Protein AF-A0AA37W5P3-F1 (afdb_monomer)

InterPro domains:
  IPR013406 Conserved hypothetical protein CHP02574, addiction module [PF09720] (16-66)

Mean predicted aligned error: 11.71 Å

Foldseek 3Di:
DVVVVVVVVVVVLVVDDPVVNVVVVVVVVVVVPDPDPPVVVVVVVVVVVVVVVCVVVVNDDDDDPVRVVVVVVVVVVVD

Radius of gyration: 22.42 Å; Cα contacts (8 Å, |Δi|>4): 9; chains: 1; bounding box: 51×27×48 Å

Organism: NCBI:txid1473156

Sequence (79 aa):
MATEALDELHSQALTLSESDRAQLAHDLLKSLDIPADKDVSGEWDVEIERRIEQIDSDSASFLDRDTFRRQMEAKIKGK

pLDDT: mean 89.02, std 12.63, range [53.66, 98.5]

Solvent-accessible surface area (backbone atoms only — not comparable to full-atom values): 4732 Å² total; per-residue (Å²): 108,78,63,58,55,48,54,50,53,53,57,54,52,70,71,46,54,73,68,57,38,53,51,53,52,48,54,54,53,55,69,66,56,66,76,74,55,75,63,56,58,57,55,49,50,54,51,48,53,55,50,51,52,28,53,77,67,70,69,55,88,83,75,56,69,70,60,50,50,54,54,51,54,52,59,61,73,74,106

Secondary structure (DSSP, 8-state):
-HHHHHHHHHHHHHHS-HHHHHHHHHHHHHHH-----HHHHHHHHHHHHHHHHHHHTT-PPP--HHHHHHHHHHHHHT-

Structure (mmCIF, N/CA/C/O backbone):
data_AF-A0AA37W5P3-F1
#
_entry.id   AF-A0AA37W5P3-F1
#
loop_
_atom_site.group_PDB
_atom_site.id
_atom_site.type_symbol
_atom_site.label_atom_id
_atom_site.label_alt_id
_atom_site.label_comp_id
_atom_site.label_asym_id
_atom_site.label_entity_id
_atom_site.label_seq_id
_atom_site.pdbx_PDB_ins_code
_atom_site.Cartn_x
_atom_site.Cartn_y
_atom_site.Cartn_z
_atom_site.occupancy
_atom_site.B_iso_or_equiv
_atom_site.auth_seq_id
_atom_site.auth_comp_id
_atom_site.auth_asym_id
_atom_site.auth_atom_id
_atom_site.pdbx_PDB_model_num
ATOM 1 N N . MET A 1 1 ? -29.159 12.132 14.491 1.00 54.69 1 MET A N 1
ATOM 2 C CA . MET A 1 1 ? -29.410 11.208 13.361 1.00 54.69 1 MET A CA 1
ATOM 3 C C . MET A 1 1 ? -28.141 10.530 12.847 1.00 54.69 1 MET A C 1
ATOM 5 O O . MET A 1 1 ? 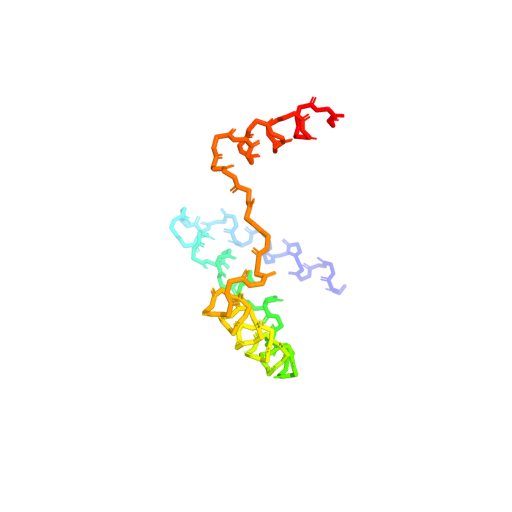-27.930 9.392 13.224 1.00 54.69 1 MET A O 1
ATOM 9 N N . ALA A 1 2 ? -27.275 11.166 12.038 1.00 61.84 2 ALA A N 1
ATOM 10 C CA . ALA A 1 2 ? -26.091 10.472 11.485 1.00 61.84 2 ALA A CA 1
ATOM 11 C C . ALA A 1 2 ? -25.038 10.088 12.547 1.00 61.84 2 ALA A C 1
ATOM 13 O O . ALA A 1 2 ? -24.388 9.057 12.429 1.00 61.84 2 ALA A O 1
ATOM 14 N N . THR A 1 3 ? -24.901 10.895 13.599 1.00 71.31 3 THR A N 1
ATOM 15 C CA . THR A 1 3 ? -23.974 10.650 14.714 1.00 71.31 3 THR A CA 1
ATOM 16 C C . THR A 1 3 ? -24.470 9.571 15.677 1.00 71.31 3 THR A C 1
ATOM 18 O O . THR A 1 3 ? -23.694 8.706 16.045 1.00 71.31 3 THR A O 1
ATOM 21 N N . GLU A 1 4 ? -25.766 9.541 16.006 1.00 87.06 4 GLU A N 1
ATOM 22 C CA . GLU A 1 4 ? -26.339 8.499 16.884 1.00 87.06 4 GLU A CA 1
ATOM 23 C C . GLU A 1 4 ? -26.225 7.100 16.269 1.00 87.06 4 GLU A C 1
ATOM 25 O O . GLU A 1 4 ? -25.844 6.156 16.953 1.00 87.06 4 GLU A O 1
ATOM 30 N N . ALA A 1 5 ? -26.491 6.970 14.965 1.00 91.88 5 ALA A N 1
ATOM 31 C CA . ALA A 1 5 ? -26.313 5.702 14.261 1.00 91.88 5 ALA A CA 1
ATOM 32 C C . ALA A 1 5 ? -24.836 5.264 14.224 1.00 91.88 5 ALA A C 1
ATOM 34 O O . ALA A 1 5 ? -24.539 4.076 14.335 1.00 91.88 5 ALA A O 1
ATOM 35 N N . LEU A 1 6 ? -23.903 6.215 14.093 1.00 93.50 6 LEU A N 1
ATOM 36 C CA . LEU A 1 6 ? -22.468 5.933 14.126 1.00 93.50 6 LEU A CA 1
ATOM 37 C C . LEU A 1 6 ? -22.018 5.452 15.513 1.00 93.50 6 LEU A C 1
ATOM 39 O O . LEU A 1 6 ? -21.283 4.470 15.603 1.00 93.50 6 LEU A O 1
ATOM 43 N N . ASP A 1 7 ? -22.484 6.104 16.577 1.00 95.12 7 ASP A N 1
ATOM 44 C CA . ASP A 1 7 ? -22.151 5.747 17.959 1.00 95.12 7 ASP A CA 1
ATOM 45 C C . ASP A 1 7 ? -22.686 4.353 18.333 1.00 95.12 7 ASP A C 1
ATOM 47 O O . ASP A 1 7 ? -22.002 3.568 19.004 1.00 95.12 7 ASP A O 1
ATOM 51 N N . GLU A 1 8 ? -23.887 4.012 17.858 1.00 95.38 8 GLU A N 1
ATOM 52 C CA . GLU A 1 8 ? -24.484 2.689 18.044 1.00 95.38 8 GLU A CA 1
ATOM 53 C C . GLU A 1 8 ? -23.688 1.602 17.304 1.00 95.38 8 GLU A C 1
ATOM 55 O O . GLU A 1 8 ? -23.296 0.603 17.913 1.00 95.38 8 GLU A O 1
ATOM 60 N N . LEU A 1 9 ? -23.376 1.813 16.020 1.00 95.38 9 LEU A N 1
ATOM 61 C CA . LEU A 1 9 ? -22.576 0.878 15.221 1.00 95.38 9 LEU A CA 1
ATOM 62 C C . LEU A 1 9 ? -21.169 0.691 15.794 1.00 95.38 9 LEU A C 1
ATOM 64 O O . LEU A 1 9 ? -20.672 -0.433 15.853 1.00 95.38 9 LEU A O 1
ATOM 68 N N . HIS A 1 10 ? -20.538 1.770 16.258 1.00 95.19 10 HIS A N 1
ATOM 69 C CA . 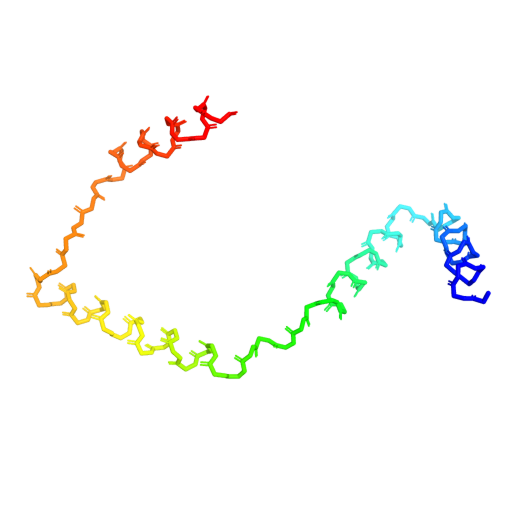HIS A 1 10 ? -19.235 1.712 16.913 1.00 95.19 10 HIS A CA 1
ATOM 70 C C . HIS A 1 10 ? -19.291 0.855 18.183 1.00 95.19 10 HIS A C 1
ATOM 72 O O . HIS A 1 10 ? -18.463 -0.039 18.374 1.00 95.19 10 HIS A O 1
ATOM 78 N N . SER A 1 11 ? -20.304 1.074 19.024 1.00 96.88 11 SER A N 1
ATOM 79 C CA . SER A 1 11 ? -20.497 0.295 20.249 1.00 96.88 11 SER A CA 1
ATOM 80 C C . SER A 1 11 ? -20.724 -1.188 19.947 1.00 96.88 11 SER A C 1
ATOM 82 O O . SER A 1 11 ? -20.109 -2.038 20.587 1.00 96.88 11 SER A O 1
ATOM 84 N N . GLN A 1 12 ? -21.540 -1.514 18.939 1.00 97.31 12 GLN A N 1
ATOM 85 C CA . GLN A 1 12 ? -21.780 -2.897 18.512 1.00 97.31 12 GLN A CA 1
ATOM 86 C C . GLN A 1 12 ? -20.513 -3.551 17.945 1.00 97.31 12 GLN A C 1
ATOM 88 O O . GLN A 1 12 ? -20.183 -4.676 18.324 1.00 97.31 12 GLN A O 1
ATOM 93 N N . ALA A 1 13 ? -19.750 -2.843 17.108 1.00 97.38 13 ALA A N 1
ATOM 94 C CA . ALA A 1 13 ? -18.506 -3.350 16.533 1.00 97.38 13 ALA A CA 1
ATOM 95 C C . ALA A 1 13 ? -17.474 -3.720 17.610 1.00 97.38 13 ALA A C 1
ATOM 97 O O . ALA A 1 13 ? -16.780 -4.727 17.479 1.00 97.38 13 ALA A O 1
ATOM 98 N N . LEU A 1 14 ? -17.400 -2.969 18.715 1.00 96.81 14 LEU A N 1
ATOM 99 C CA . LEU A 1 14 ? -16.492 -3.284 19.823 1.00 96.81 14 LEU A CA 1
ATOM 100 C C . LEU A 1 14 ? -16.879 -4.551 20.605 1.00 96.81 14 LEU A C 1
ATOM 102 O O . LEU A 1 14 ? -16.017 -5.121 21.275 1.00 96.81 14 LEU A O 1
ATOM 106 N N . THR A 1 15 ? -18.124 -5.028 20.496 1.00 97.94 15 THR A N 1
ATOM 107 C CA . THR A 1 15 ? -18.562 -6.294 21.121 1.00 97.94 15 THR A CA 1
ATOM 108 C C . THR A 1 15 ? -18.160 -7.544 20.334 1.00 97.94 15 THR A C 1
ATOM 110 O O . THR A 1 15 ? -18.210 -8.649 20.873 1.00 97.94 15 THR A O 1
ATOM 113 N N . LEU A 1 16 ? -17.747 -7.385 19.072 1.00 98.12 16 LEU A N 1
ATOM 114 C CA . LEU A 1 16 ? -17.337 -8.485 18.200 1.00 98.12 16 LEU A CA 1
ATOM 115 C C . LEU A 1 16 ? -16.010 -9.114 18.649 1.00 98.12 16 LEU A C 1
ATOM 117 O O . LEU A 1 16 ? -15.214 -8.492 19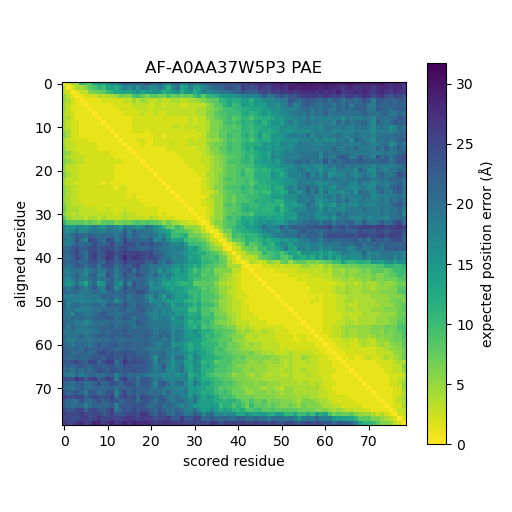.359 1.00 98.12 16 LEU A O 1
ATOM 121 N N . SER A 1 17 ? -15.737 -10.334 18.179 1.00 98.50 17 SER A N 1
ATOM 122 C CA . SER 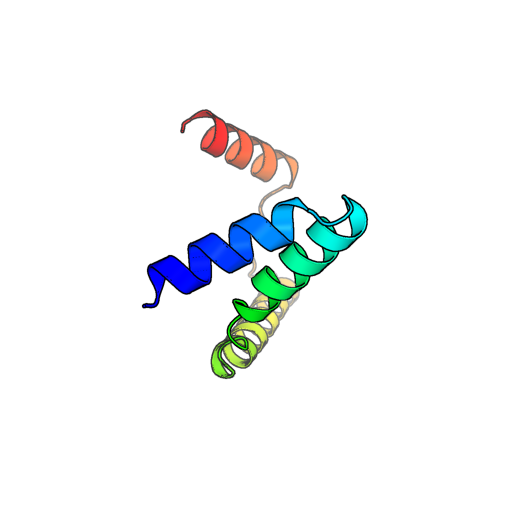A 1 17 ? -14.422 -10.963 18.343 1.00 98.50 17 SER A CA 1
ATOM 123 C C . SER A 1 17 ? -13.333 -10.174 17.602 1.00 98.50 17 SER A C 1
ATOM 125 O O . SER A 1 17 ? -13.618 -9.397 16.692 1.00 98.50 17 SER A O 1
ATOM 127 N N . GLU A 1 18 ? -12.063 -10.368 17.964 1.00 97.81 18 GLU A N 1
ATOM 128 C CA . GLU A 1 18 ? -10.948 -9.702 17.273 1.00 97.81 18 GLU A CA 1
ATOM 129 C C . GLU A 1 18 ? -10.938 -9.991 15.764 1.00 97.81 18 GLU A C 1
ATOM 131 O O . GLU A 1 18 ? -10.771 -9.068 14.967 1.00 97.81 18 GLU A O 1
ATOM 136 N N . SER A 1 19 ? -11.193 -11.246 15.379 1.00 97.69 19 SER A N 1
ATOM 137 C CA . SER A 1 19 ? -11.252 -11.669 13.977 1.00 97.69 19 SER A CA 1
ATOM 138 C C . SER A 1 19 ? -12.383 -10.976 13.219 1.00 97.69 19 SER A C 1
ATOM 140 O O . SER A 1 19 ? -12.174 -10.470 12.118 1.00 97.69 19 SER A O 1
ATOM 142 N N . ASP A 1 20 ? -13.573 -10.907 13.815 1.00 97.81 20 ASP A N 1
ATOM 143 C CA . ASP A 1 20 ? -14.737 -10.294 13.168 1.00 97.81 20 ASP A CA 1
ATOM 144 C C . ASP A 1 20 ? -14.578 -8.775 13.053 1.00 97.81 20 ASP A C 1
ATOM 146 O O . ASP A 1 20 ? -14.945 -8.185 12.037 1.00 97.81 20 ASP A O 1
ATOM 150 N N . ARG A 1 21 ? -13.962 -8.129 14.054 1.00 98.06 21 ARG A N 1
ATOM 151 C CA . ARG A 1 21 ? -13.603 -6.706 13.963 1.00 98.06 21 ARG A CA 1
ATOM 152 C C . ARG A 1 21 ? -12.603 -6.441 12.844 1.00 98.06 21 ARG A C 1
ATOM 154 O O . ARG A 1 21 ? -12.760 -5.456 12.129 1.00 98.06 21 ARG A O 1
ATOM 161 N N . ALA A 1 22 ? -11.586 -7.291 12.692 1.00 97.56 22 ALA A N 1
ATOM 162 C CA . ALA A 1 22 ? -10.598 -7.149 11.625 1.00 97.56 22 ALA A CA 1
ATOM 163 C C . ALA A 1 22 ? -11.244 -7.285 10.237 1.00 97.56 22 ALA A C 1
ATOM 165 O O . ALA A 1 22 ? -10.965 -6.477 9.350 1.00 97.56 22 ALA A O 1
ATOM 166 N N . GLN A 1 23 ? -12.153 -8.251 10.073 1.00 97.50 23 GLN A N 1
ATOM 167 C CA . GLN A 1 23 ? -12.917 -8.427 8.839 1.00 97.50 23 GLN A CA 1
ATOM 168 C C . GLN A 1 23 ? -13.802 -7.207 8.542 1.00 97.50 23 GLN A C 1
ATOM 170 O O . GLN A 1 23 ? -13.730 -6.650 7.449 1.00 97.50 23 GLN A O 1
ATOM 175 N N . LEU A 1 24 ? -14.566 -6.727 9.529 1.00 97.44 24 LEU A N 1
ATOM 176 C CA . LEU A 1 24 ? -15.417 -5.544 9.372 1.00 97.44 24 LEU A CA 1
ATOM 177 C C . LEU A 1 24 ? -14.605 -4.291 9.011 1.00 97.44 24 LEU A C 1
ATOM 179 O O . LEU A 1 24 ? -15.006 -3.523 8.139 1.00 97.44 24 LEU A O 1
ATOM 183 N N . ALA A 1 25 ? -13.451 -4.085 9.652 1.00 96.81 25 ALA A N 1
ATOM 184 C CA . ALA A 1 25 ? -12.564 -2.970 9.335 1.00 96.81 25 ALA A CA 1
ATOM 185 C C . ALA A 1 25 ? -12.047 -3.046 7.890 1.00 96.81 25 ALA A C 1
ATOM 187 O O . ALA A 1 25 ? -12.025 -2.031 7.195 1.00 96.81 25 ALA A O 1
ATOM 188 N N . HIS A 1 26 ? -11.667 -4.239 7.423 1.00 94.69 26 HIS A N 1
ATOM 189 C CA . HIS A 1 26 ? -11.251 -4.450 6.038 1.00 94.69 26 HIS A CA 1
ATOM 190 C C . HIS A 1 26 ? -12.372 -4.113 5.047 1.00 94.69 26 HIS A C 1
ATOM 192 O O . HIS A 1 26 ? -12.139 -3.369 4.096 1.00 94.69 26 HIS A O 1
ATOM 198 N N . ASP A 1 27 ? -13.586 -4.607 5.288 1.00 95.25 27 ASP A N 1
ATOM 199 C CA . ASP A 1 27 ? -14.723 -4.385 4.393 1.00 95.25 27 ASP A CA 1
ATOM 200 C C . ASP A 1 27 ? -15.127 -2.905 4.337 1.00 95.25 27 ASP A C 1
ATOM 202 O O . ASP A 1 27 ? -15.401 -2.377 3.257 1.00 95.25 27 ASP A O 1
ATOM 206 N N . LEU A 1 28 ? -15.095 -2.208 5.478 1.00 94.38 28 LEU A N 1
ATOM 207 C CA . LEU A 1 28 ? -15.331 -0.765 5.534 1.00 94.38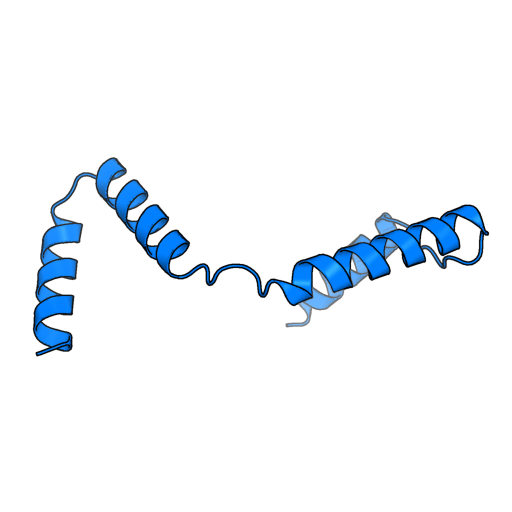 28 LEU A CA 1
ATOM 208 C C . LEU A 1 28 ? -14.261 0.008 4.761 1.00 94.38 28 LEU A C 1
ATOM 210 O O . LEU A 1 28 ? -14.614 0.866 3.957 1.00 94.38 28 LEU A O 1
ATOM 214 N N . LEU A 1 29 ? -12.977 -0.312 4.940 1.00 90.88 29 LEU A N 1
ATOM 215 C CA . LEU A 1 29 ? -11.897 0.316 4.171 1.00 90.88 29 LEU A CA 1
ATOM 216 C C . LEU A 1 29 ? -12.072 0.084 2.669 1.00 90.88 29 LEU A C 1
ATOM 218 O O . LEU A 1 29 ? -12.017 1.032 1.894 1.00 90.88 29 LEU A O 1
ATOM 222 N N . LYS A 1 30 ? -12.386 -1.148 2.267 1.00 87.81 30 LYS A N 1
ATOM 223 C CA . LYS A 1 30 ? -12.650 -1.492 0.868 1.00 87.81 30 LYS A CA 1
ATOM 224 C C . LYS A 1 30 ? -13.876 -0.772 0.303 1.00 87.81 30 LYS A C 1
ATOM 226 O O . LYS A 1 30 ? -13.914 -0.472 -0.881 1.00 87.81 30 LYS A O 1
ATOM 231 N N . SER A 1 31 ? -14.884 -0.474 1.123 1.00 87.56 31 SER A N 1
ATOM 232 C CA . SER A 1 31 ? -16.044 0.318 0.686 1.00 87.56 31 SER A CA 1
ATOM 233 C C . SER A 1 31 ? -15.700 1.785 0.397 1.00 87.56 31 SER A C 1
ATOM 235 O O . SER A 1 31 ? -16.419 2.444 -0.352 1.00 87.56 31 SER A O 1
ATOM 237 N N . LEU A 1 32 ? -14.606 2.284 0.986 1.00 87.62 32 LEU A N 1
ATOM 238 C CA . LEU A 1 32 ? -14.067 3.621 0.738 1.00 87.62 32 LEU A CA 1
ATOM 239 C C . LEU A 1 32 ? -13.129 3.658 -0.470 1.00 87.62 32 LEU A C 1
ATOM 241 O O . LEU A 1 32 ? -12.844 4.752 -0.959 1.00 87.62 32 LEU A O 1
ATOM 245 N N . ASP A 1 33 ? -12.673 2.500 -0.961 1.00 83.31 33 ASP A N 1
ATOM 246 C CA . ASP A 1 33 ? -11.989 2.417 -2.246 1.00 83.31 33 ASP A CA 1
ATOM 247 C C . ASP A 1 33 ? -12.998 2.788 -3.337 1.00 83.31 33 ASP A C 1
ATOM 249 O O . ASP A 1 33 ? -13.793 1.976 -3.819 1.00 83.31 33 ASP A O 1
ATOM 253 N N . ILE A 1 34 ? -12.985 4.067 -3.714 1.00 68.88 34 ILE A N 1
ATOM 254 C CA . ILE A 1 34 ? -13.661 4.554 -4.912 1.00 68.88 34 ILE A CA 1
ATOM 255 C C . ILE A 1 34 ? -13.126 3.695 -6.066 1.00 68.88 34 ILE A C 1
ATOM 257 O O . ILE A 1 34 ? -11.909 3.477 -6.121 1.00 68.88 34 ILE A O 1
ATOM 261 N N . PRO A 1 35 ? -13.985 3.188 -6.977 1.00 68.12 35 PRO A N 1
ATOM 262 C CA . PRO A 1 35 ? -13.503 2.533 -8.183 1.00 68.12 35 PRO A CA 1
ATOM 263 C C . PRO A 1 35 ? -12.417 3.416 -8.777 1.00 68.12 35 PRO A C 1
ATOM 265 O O . PRO A 1 35 ? -12.676 4.606 -8.971 1.00 68.12 35 PRO A O 1
ATOM 268 N N . ALA A 1 36 ? -11.215 2.863 -8.984 1.00 59.78 36 ALA A N 1
ATOM 269 C CA . ALA A 1 36 ? -10.137 3.608 -9.617 1.00 59.78 36 ALA A CA 1
ATOM 270 C C . ALA A 1 36 ? -10.741 4.334 -10.817 1.00 59.78 36 ALA A C 1
ATOM 272 O O . ALA A 1 36 ? -11.460 3.699 -11.601 1.00 59.78 36 ALA A O 1
ATOM 273 N N . ASP A 1 37 ? -10.554 5.657 -10.870 1.00 58.81 37 ASP A N 1
ATOM 274 C CA . ASP A 1 37 ? -11.135 6.466 -11.933 1.00 58.81 37 ASP A CA 1
ATOM 275 C C . ASP A 1 37 ? -10.797 5.761 -13.242 1.00 58.81 37 ASP A C 1
ATOM 277 O O . ASP A 1 37 ? -9.635 5.417 -13.471 1.00 58.81 37 ASP A O 1
ATOM 281 N N . LYS A 1 38 ? -11.809 5.415 -14.043 1.00 58.00 38 LYS A N 1
ATOM 282 C CA . LYS A 1 38 ? -11.589 4.518 -15.190 1.00 58.00 38 LYS A CA 1
ATOM 283 C C . LYS A 1 38 ? -10.519 5.082 -16.133 1.00 58.00 38 LYS A C 1
ATOM 285 O O . LYS A 1 38 ? -9.775 4.304 -16.726 1.00 58.00 38 LYS A O 1
ATOM 290 N N . ASP A 1 39 ? -10.390 6.407 -16.175 1.00 60.53 39 ASP A N 1
ATOM 291 C CA . ASP A 1 39 ? -9.344 7.129 -16.904 1.00 60.53 39 ASP A CA 1
ATOM 292 C C . ASP A 1 39 ? -7.932 6.946 -16.334 1.00 60.53 39 ASP A C 1
ATOM 294 O O . ASP A 1 39 ? -6.978 6.863 -17.103 1.00 60.53 39 ASP A O 1
ATOM 298 N N . VAL A 1 40 ? -7.771 6.797 -15.015 1.00 60.81 40 VAL A N 1
ATOM 299 C CA . VAL A 1 40 ? -6.452 6.617 -14.387 1.00 60.81 40 VAL A CA 1
ATOM 300 C C . VAL A 1 40 ? -5.797 5.335 -14.899 1.00 60.81 40 VAL A C 1
ATOM 302 O O . VAL A 1 40 ? -4.600 5.329 -15.162 1.00 60.81 40 VAL A O 1
ATOM 305 N N . SER A 1 41 ? -6.570 4.264 -15.113 1.00 66.81 41 SER A N 1
ATOM 306 C CA . SER A 1 41 ? -6.019 3.011 -15.650 1.00 66.81 41 SER A CA 1
ATOM 307 C C . SER A 1 41 ? -5.395 3.180 -17.042 1.00 66.81 41 SER A C 1
ATOM 309 O O . SER A 1 41 ? -4.273 2.730 -17.254 1.00 66.81 41 SER A O 1
ATOM 311 N N . GLY A 1 42 ? -6.057 3.914 -17.944 1.00 78.25 42 GLY A N 1
ATOM 312 C CA . GLY A 1 42 ? -5.556 4.141 -19.301 1.00 78.25 42 GLY A CA 1
ATOM 313 C C . GLY A 1 42 ? -4.336 5.064 -19.348 1.00 78.25 42 GLY A C 1
ATOM 314 O O . GLY A 1 42 ? -3.410 4.822 -20.117 1.00 78.25 42 GLY A O 1
ATOM 315 N N . GLU A 1 43 ? -4.289 6.095 -18.502 1.00 83.00 43 GLU A N 1
ATOM 316 C CA . GLU A 1 43 ? -3.119 6.980 -18.420 1.00 83.00 43 GLU A CA 1
ATOM 317 C C . GLU A 1 43 ? -1.883 6.264 -17.853 1.00 83.00 43 GLU A C 1
ATOM 319 O O . GLU A 1 43 ? -0.764 6.506 -18.314 1.00 83.00 43 GLU A O 1
ATOM 324 N N . TRP A 1 44 ? -2.069 5.351 -16.892 1.00 85.56 44 TRP A N 1
ATOM 325 C CA . TRP A 1 44 ? -0.977 4.509 -16.397 1.00 85.56 44 TRP A CA 1
ATOM 326 C C . TRP A 1 44 ? -0.479 3.526 -17.453 1.00 85.56 44 TRP A C 1
ATOM 328 O O . TRP A 1 44 ? 0.733 3.349 -17.549 1.00 85.56 44 TRP A O 1
ATOM 338 N N . ASP A 1 45 ? -1.367 2.933 -18.254 1.00 88.38 45 ASP A N 1
ATOM 339 C CA . ASP A 1 45 ? -0.969 2.043 -19.351 1.00 88.38 45 ASP A CA 1
ATOM 340 C C . ASP A 1 45 ? -0.091 2.790 -20.369 1.00 88.38 45 ASP A C 1
ATOM 342 O O . ASP A 1 45 ? 1.016 2.344 -20.679 1.00 88.38 45 ASP A O 1
ATOM 346 N N . VAL A 1 46 ? -0.512 3.992 -20.785 1.00 92.12 46 VAL A N 1
ATOM 347 C CA . VAL A 1 46 ? 0.273 4.864 -21.678 1.00 92.12 46 VAL A CA 1
ATOM 348 C C . VAL A 1 46 ? 1.630 5.232 -21.065 1.00 92.12 46 VAL A C 1
ATOM 350 O O . VAL A 1 46 ? 2.657 5.208 -21.744 1.00 92.12 46 VAL A O 1
ATOM 353 N N . GLU A 1 47 ? 1.673 5.570 -19.776 1.00 94.12 47 GLU A N 1
ATOM 354 C CA . GLU A 1 47 ? 2.925 5.913 -19.093 1.00 94.12 47 GLU A CA 1
ATOM 355 C C . GLU A 1 47 ? 3.866 4.705 -18.945 1.00 94.12 47 GLU A C 1
ATOM 357 O O . GLU A 1 47 ? 5.087 4.863 -19.047 1.00 94.12 47 GLU A O 1
ATOM 362 N N . ILE A 1 48 ? 3.330 3.503 -18.712 1.00 94.12 48 ILE A N 1
ATOM 363 C CA . ILE A 1 48 ? 4.116 2.265 -18.639 1.00 94.12 48 ILE A CA 1
ATOM 364 C C . ILE A 1 48 ? 4.738 1.962 -20.001 1.00 94.12 48 ILE A C 1
ATOM 366 O O . ILE A 1 48 ? 5.953 1.759 -20.063 1.00 94.12 48 ILE A O 1
ATOM 370 N N . GLU A 1 49 ? 3.948 1.991 -21.078 1.00 96.06 49 GLU A N 1
ATOM 371 C CA . GLU A 1 49 ? 4.438 1.796 -22.449 1.00 96.06 49 GLU A CA 1
ATOM 372 C C . GLU A 1 49 ? 5.551 2.799 -22.778 1.00 96.06 49 GLU A C 1
ATOM 374 O O . GLU A 1 49 ? 6.660 2.405 -23.144 1.00 96.06 49 GLU A O 1
ATOM 379 N N . ARG A 1 50 ? 5.318 4.090 -22.507 1.00 96.06 50 ARG A N 1
ATOM 380 C CA . ARG A 1 50 ? 6.308 5.154 -22.724 1.00 96.06 50 ARG A CA 1
ATOM 381 C C . ARG A 1 50 ? 7.619 4.906 -21.969 1.00 96.06 50 ARG A C 1
ATOM 383 O O . ARG A 1 50 ? 8.695 5.220 -22.479 1.00 96.06 50 ARG A O 1
ATOM 390 N N . ARG A 1 51 ? 7.574 4.388 -20.736 1.00 95.81 51 ARG A N 1
ATOM 391 C CA . ARG A 1 51 ? 8.793 4.083 -19.961 1.00 95.81 51 ARG A CA 1
ATOM 392 C C . ARG A 1 51 ? 9.530 2.863 -20.483 1.00 95.81 51 ARG A C 1
ATOM 394 O O . ARG A 1 51 ? 10.756 2.886 -20.472 1.00 95.81 51 ARG A O 1
ATOM 401 N N . ILE A 1 52 ? 8.812 1.831 -20.918 1.00 97.19 52 ILE A N 1
ATOM 402 C CA . ILE A 1 52 ? 9.420 0.654 -21.547 1.00 97.19 52 ILE A CA 1
ATOM 403 C C . ILE A 1 52 ? 10.176 1.088 -22.803 1.00 97.19 52 ILE A C 1
ATOM 405 O O . ILE A 1 52 ? 11.360 0.793 -22.917 1.00 97.19 52 ILE A O 1
ATOM 409 N N . GLU A 1 53 ? 9.558 1.900 -23.663 1.00 97.44 53 GLU A N 1
ATOM 410 C CA . GLU A 1 53 ? 10.219 2.434 -24.860 1.00 97.44 53 GLU A CA 1
ATOM 411 C C . GLU A 1 53 ? 11.491 3.224 -24.528 1.00 97.44 53 GLU A C 1
ATOM 413 O O . GLU A 1 53 ? 12.507 3.076 -25.201 1.00 97.44 53 GLU A O 1
ATOM 418 N N . GLN A 1 54 ? 11.475 4.038 -23.467 1.00 97.69 54 GLN A N 1
ATOM 419 C CA . GLN A 1 54 ? 12.672 4.767 -23.036 1.00 97.69 54 GLN A CA 1
ATOM 420 C C . GLN A 1 54 ? 13.799 3.845 -22.567 1.00 97.69 54 GLN A C 1
ATOM 422 O O . GLN A 1 54 ? 14.970 4.163 -22.775 1.00 97.69 54 GLN A O 1
ATOM 427 N N . ILE A 1 55 ? 13.456 2.734 -21.914 1.00 97.06 55 ILE A N 1
ATOM 428 C CA . ILE A 1 55 ? 14.423 1.720 -21.487 1.00 97.06 55 ILE A CA 1
ATOM 429 C C . ILE A 1 55 ? 14.993 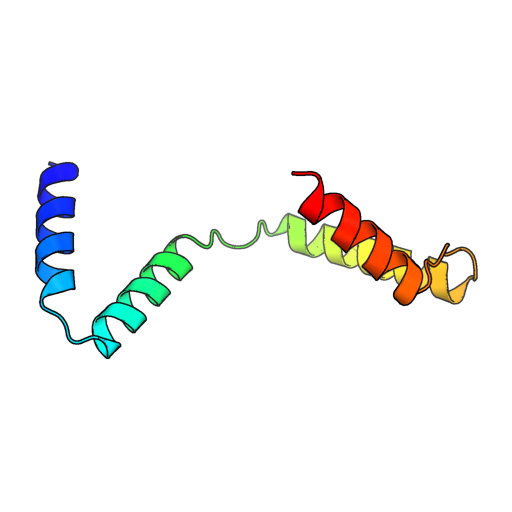1.015 -22.718 1.00 97.06 55 ILE A C 1
ATOM 431 O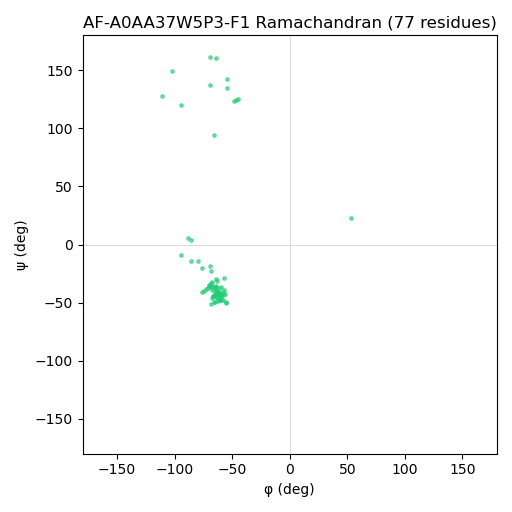 O . ILE A 1 55 ? 16.209 0.972 -22.874 1.00 97.06 55 ILE A O 1
ATOM 435 N N . ASP A 1 56 ? 14.127 0.534 -23.609 1.00 97.62 56 ASP A N 1
ATOM 436 C CA . ASP A 1 56 ? 14.514 -0.212 -24.810 1.00 97.62 56 ASP A CA 1
ATOM 437 C C . ASP A 1 56 ? 15.335 0.639 -25.790 1.00 97.62 56 ASP A C 1
ATOM 439 O O . ASP A 1 56 ? 16.190 0.123 -26.509 1.00 97.62 56 ASP A O 1
ATOM 443 N N . SER A 1 57 ? 15.101 1.954 -25.814 1.00 97.25 57 SER A N 1
ATOM 444 C CA . SER A 1 57 ? 15.844 2.902 -26.644 1.00 97.25 57 SER A CA 1
ATOM 445 C C . SER A 1 57 ? 17.114 3.458 -25.978 1.00 97.25 57 SER A C 1
ATOM 447 O O . SER A 1 57 ? 17.674 4.424 -26.502 1.00 97.25 57 SER A O 1
ATOM 449 N N . ASP A 1 58 ? 17.500 2.971 -24.793 1.00 95.50 58 ASP A N 1
ATOM 450 C CA . ASP A 1 58 ? 18.591 3.507 -23.959 1.00 95.50 58 ASP A CA 1
ATOM 451 C C . ASP A 1 58 ? 18.483 5.022 -23.649 1.00 95.50 58 ASP A C 1
ATOM 453 O O . ASP A 1 58 ? 19.473 5.690 -23.340 1.00 95.50 58 ASP A O 1
ATOM 457 N N . SER A 1 59 ? 17.278 5.603 -23.720 1.00 96.50 59 SER A N 1
ATOM 458 C CA . SER A 1 59 ? 17.040 7.025 -23.413 1.00 96.50 59 SER A CA 1
ATOM 459 C C . SER A 1 59 ? 16.594 7.269 -21.968 1.00 96.50 59 SER A C 1
ATOM 461 O O . SER A 1 59 ? 16.542 8.415 -21.511 1.00 96.50 59 SER A O 1
ATOM 463 N N . ALA A 1 60 ? 16.292 6.201 -21.228 1.00 96.19 60 ALA A N 1
ATOM 464 C CA . ALA A 1 60 ? 15.955 6.262 -19.818 1.00 96.19 60 ALA A CA 1
ATOM 465 C C . ALA A 1 60 ? 17.174 6.63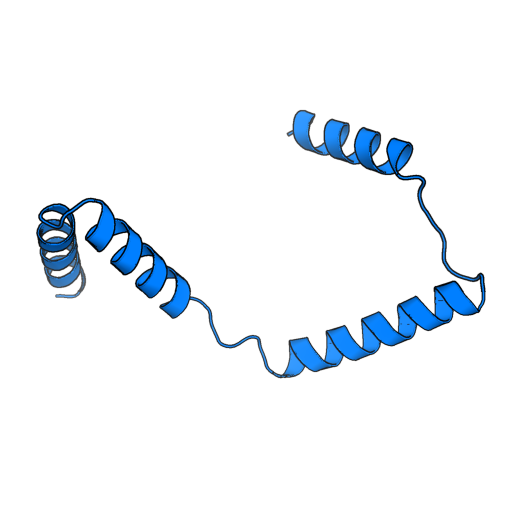7 -18.957 1.00 96.19 60 ALA A C 1
ATOM 467 O O . ALA A 1 60 ? 18.272 6.105 -19.105 1.00 96.19 60 ALA A O 1
ATOM 468 N N . SER A 1 61 ? 16.956 7.528 -17.986 1.00 93.94 61 SER A N 1
ATOM 469 C CA . SER A 1 61 ? 17.935 7.821 -16.938 1.00 93.94 61 SER A CA 1
ATOM 470 C C . SER A 1 61 ? 17.638 6.974 -15.705 1.00 93.94 61 SER A C 1
ATOM 472 O O . SER A 1 61 ? 16.556 7.075 -15.120 1.00 93.94 61 SER A O 1
ATOM 474 N N . PHE A 1 62 ? 18.599 6.145 -15.302 1.00 93.19 62 PHE A N 1
ATOM 475 C CA . PHE A 1 62 ? 18.464 5.262 -14.147 1.00 93.19 62 PHE A CA 1
ATOM 476 C C . PHE A 1 62 ? 19.202 5.808 -12.930 1.00 93.19 62 PHE A C 1
ATOM 478 O O . PHE A 1 62 ? 20.254 6.439 -13.033 1.00 93.19 62 PHE A O 1
ATOM 485 N N . LEU A 1 63 ? 18.664 5.495 -11.753 1.00 95.19 63 LEU A N 1
ATOM 486 C CA . LEU A 1 63 ? 19.349 5.696 -10.487 1.00 95.19 63 LEU A CA 1
ATOM 487 C C . LEU A 1 63 ? 19.691 4.33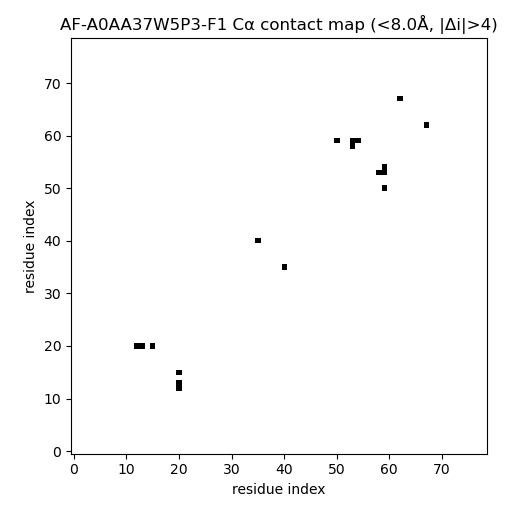7 -9.889 1.00 95.19 63 LEU A C 1
ATOM 489 O O . LEU A 1 63 ? 18.818 3.487 -9.717 1.00 95.19 63 LEU A O 1
ATOM 493 N N . ASP A 1 64 ? 20.959 4.162 -9.537 1.00 96.31 64 ASP A N 1
ATOM 494 C CA . ASP A 1 64 ? 21.423 2.993 -8.799 1.00 96.31 64 ASP A CA 1
ATOM 495 C C . ASP A 1 64 ? 20.629 2.791 -7.489 1.00 96.31 64 ASP A C 1
ATOM 497 O O . ASP A 1 64 ? 20.278 3.750 -6.788 1.00 96.31 64 ASP A O 1
ATOM 501 N N . ARG A 1 65 ? 20.365 1.526 -7.138 1.00 95.06 65 ARG A N 1
ATOM 502 C CA . ARG A 1 65 ? 19.495 1.152 -6.015 1.00 95.06 65 ARG A CA 1
ATOM 503 C C . ARG A 1 65 ? 20.026 1.642 -4.671 1.00 95.06 65 ARG A C 1
ATOM 505 O O . ARG A 1 65 ? 19.238 2.115 -3.848 1.00 95.06 65 ARG A O 1
ATOM 512 N N . ASP A 1 66 ? 21.331 1.549 -4.437 1.00 96.75 66 ASP A N 1
ATOM 513 C CA . ASP A 1 66 ? 21.937 1.998 -3.181 1.00 96.75 66 ASP A CA 1
ATOM 514 C C . ASP A 1 66 ? 21.919 3.518 -3.064 1.00 96.75 66 ASP A C 1
ATOM 516 O O . ASP A 1 66 ? 21.734 4.084 -1.980 1.00 96.75 66 ASP A O 1
ATOM 520 N N . THR A 1 67 ? 22.073 4.201 -4.191 1.00 96.25 67 THR A N 1
ATOM 521 C CA . THR A 1 67 ? 21.949 5.654 -4.265 1.00 96.25 67 THR A CA 1
ATOM 522 C C . THR A 1 67 ? 20.510 6.103 -4.011 1.00 96.25 67 THR A C 1
ATOM 524 O O . THR A 1 67 ? 20.294 6.979 -3.171 1.00 96.25 67 THR A O 1
ATOM 527 N N . PHE A 1 68 ? 19.523 5.458 -4.638 1.00 96.62 68 PHE A N 1
ATOM 528 C CA . PHE A 1 68 ? 18.100 5.697 -4.383 1.00 96.62 68 PHE A CA 1
ATOM 529 C C . PHE A 1 68 ? 17.749 5.519 -2.901 1.00 96.62 68 PHE A C 1
ATOM 531 O O . PHE A 1 68 ? 17.159 6.410 -2.286 1.00 96.62 68 PHE A O 1
ATOM 538 N N . ARG A 1 69 ? 18.157 4.393 -2.302 1.00 96.06 69 ARG A N 1
ATOM 539 C CA . ARG A 1 69 ? 17.860 4.079 -0.899 1.00 96.06 69 ARG A CA 1
ATOM 540 C C . ARG A 1 69 ? 18.393 5.154 0.047 1.00 96.06 69 ARG A C 1
ATOM 542 O O . ARG A 1 69 ? 17.640 5.649 0.881 1.00 96.06 69 ARG A O 1
ATOM 549 N N . ARG A 1 70 ? 19.655 5.566 -0.122 1.00 96.12 70 ARG A N 1
ATOM 550 C CA . ARG A 1 70 ? 20.266 6.633 0.690 1.00 96.12 70 ARG A CA 1
ATOM 551 C C . ARG A 1 70 ? 19.492 7.950 0.591 1.00 96.12 70 ARG A C 1
ATOM 553 O O . ARG A 1 70 ? 19.257 8.592 1.612 1.00 96.12 70 ARG A O 1
ATOM 560 N N . GLN A 1 71 ? 19.068 8.339 -0.614 1.00 95.81 71 GLN A N 1
ATOM 561 C CA . GLN A 1 71 ? 18.281 9.563 -0.809 1.00 95.81 71 GLN A CA 1
ATOM 562 C C . GLN A 1 71 ? 16.911 9.489 -0.121 1.00 95.81 71 GLN A C 1
ATOM 564 O O . GLN A 1 71 ? 16.486 10.461 0.505 1.00 95.81 71 GLN A O 1
ATOM 569 N N . MET A 1 72 ? 16.229 8.345 -0.205 1.00 96.00 72 MET A N 1
ATOM 570 C CA . MET A 1 72 ? 14.929 8.148 0.444 1.00 96.00 72 MET A CA 1
ATOM 571 C C . MET A 1 72 ? 15.036 8.155 1.969 1.00 96.00 72 MET A C 1
ATOM 573 O O . MET A 1 72 ? 14.255 8.834 2.631 1.00 96.00 72 MET A O 1
ATOM 577 N N . GLU A 1 73 ? 16.031 7.466 2.531 1.00 94.62 73 GLU A N 1
ATOM 578 C CA . GLU A 1 73 ? 16.285 7.461 3.975 1.00 94.62 73 GLU A CA 1
ATOM 579 C C . GLU A 1 73 ? 16.561 8.876 4.508 1.00 94.62 73 GLU A C 1
ATOM 581 O O . GLU A 1 73 ? 16.015 9.259 5.544 1.00 94.62 73 GLU A O 1
ATOM 586 N N . ALA A 1 74 ? 17.355 9.676 3.789 1.00 94.94 74 ALA A N 1
ATOM 587 C CA . ALA A 1 74 ? 17.620 11.068 4.152 1.00 94.94 74 ALA A CA 1
ATOM 588 C C . ALA A 1 74 ? 16.346 11.932 4.121 1.00 94.94 74 ALA A C 1
ATOM 590 O O . ALA A 1 74 ? 16.105 12.706 5.045 1.00 94.94 74 ALA A O 1
ATOM 591 N N . LYS A 1 75 ? 15.497 11.770 3.095 1.00 93.50 75 LYS A N 1
ATOM 592 C CA . LYS A 1 75 ? 14.224 12.503 2.976 1.00 93.50 75 LYS A CA 1
ATOM 593 C C . LYS A 1 75 ? 13.221 12.154 4.074 1.00 93.50 75 LYS A C 1
ATOM 595 O O . LYS A 1 75 ? 12.480 13.030 4.503 1.00 93.50 75 LYS A O 1
ATOM 600 N N . ILE A 1 76 ? 13.175 10.893 4.500 1.00 93.25 76 ILE A N 1
ATOM 601 C CA . ILE A 1 76 ? 12.250 10.436 5.545 1.00 93.25 76 ILE A CA 1
ATOM 602 C C . ILE A 1 76 ? 12.709 10.912 6.927 1.00 93.25 76 ILE A C 1
ATOM 604 O O . ILE A 1 76 ? 11.875 11.337 7.714 1.00 93.25 76 ILE A O 1
ATOM 608 N N . LYS A 1 77 ? 14.018 10.883 7.212 1.00 82.69 77 LYS A N 1
ATOM 609 C CA . LYS A 1 77 ? 14.584 11.329 8.501 1.00 82.69 77 LYS A CA 1
ATOM 610 C C . LYS A 1 77 ? 14.649 12.851 8.668 1.00 82.69 77 LYS A C 1
ATOM 612 O O . LYS A 1 77 ? 14.822 13.321 9.784 1.00 82.69 77 LYS A O 1
ATOM 617 N N . GLY A 1 78 ? 14.599 13.603 7.567 1.00 68.88 78 GLY A N 1
ATOM 618 C CA . GLY A 1 78 ? 14.579 15.070 7.566 1.00 68.88 78 GLY A CA 1
ATOM 619 C C . GLY A 1 78 ? 13.183 15.689 7.708 1.00 68.88 78 GLY A C 1
ATOM 620 O O . GLY A 1 78 ? 13.062 16.907 7.589 1.00 68.88 78 GLY A O 1
ATOM 621 N N . LYS A 1 79 ? 12.149 14.866 7.905 1.00 53.66 79 LYS A N 1
ATOM 622 C CA . LYS A 1 79 ? 10.810 15.270 8.349 1.00 53.66 79 LYS A CA 1
ATOM 623 C C . LYS A 1 79 ? 10.670 15.005 9.841 1.00 53.66 79 LYS A C 1
ATOM 625 O O . LYS A 1 79 ? 9.911 15.767 10.473 1.00 53.66 79 LYS A O 1
#